Protein AF-A0ABD1SRL1-F1 (afdb_monomer_lite)

InterPro domains:
  IPR002487 Transcription factor, K-box [PF01486] (14-88)
  IPR002487 Transcription factor, K-box [PS51297] (8-94)

Secondary structure (DSSP, 8-state):
--------PPPHHHHHHHHHHHHHHHHHHHHHTT-SGGGS-HHHHHHHHHHHHHHHHHHHHHHHHHHHHHHHHHHHHHHHHHHHHHHHHHHHHS---TTSSSSS------

Sequence (110 aa):
MGFLGKKRLPNMPEINIIKKENDRMQTELRHLSGEDITTLNYKELMILEEALENGISSLKAKQMEFVPMMREHNEMLEDENRGLQFKLRQMHLDPMDDHNMLENGDVYDQ

Radius of gyration: 35.94 Å; chains: 1; bounding box: 86×37×97 Å

pLDDT: mean 84.61, std 19.52, range [38.97, 98.38]

Foldseek 3Di:
DDDDPDPPDDDPVSVVVVVVVVVVVVVVVCVLVVHPVVVDDPVRVVVSVVVNVVVVVVVVVVVVVVVVVVVVVVVVVVVVVVVVVVVVVVVVVPPPPPPPPPPDDDDDDD

Structure (mmCIF, N/CA/C/O backbone):
data_AF-A0ABD1SRL1-F1
#
_entry.id   AF-A0ABD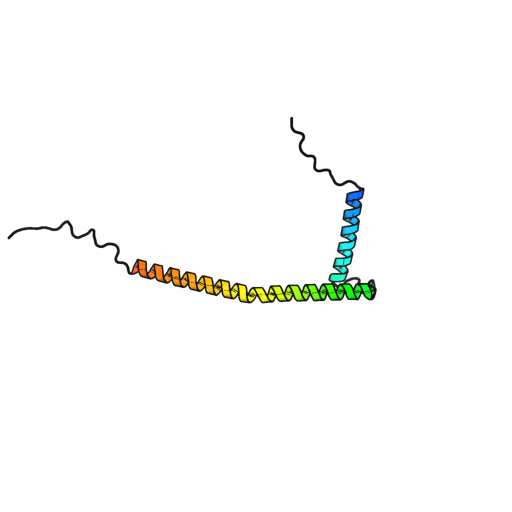1SRL1-F1
#
loop_
_atom_site.group_PDB
_atom_site.id
_atom_site.type_symbol
_atom_site.label_atom_id
_atom_site.label_alt_id
_atom_site.label_comp_id
_atom_site.label_asym_id
_atom_site.label_entity_id
_atom_site.label_seq_id
_atom_site.pdbx_PDB_ins_code
_atom_site.Cartn_x
_atom_site.Cartn_y
_atom_site.Cartn_z
_atom_site.occupancy
_atom_site.B_iso_or_equiv
_atom_site.auth_seq_id
_atom_site.auth_comp_id
_atom_site.auth_asym_id
_atom_site.auth_atom_id
_atom_site.pdbx_PDB_model_num
ATOM 1 N N . MET A 1 1 ? 34.310 30.738 24.847 1.00 42.28 1 MET A N 1
ATOM 2 C CA . MET A 1 1 ? 34.138 29.291 25.111 1.00 42.28 1 MET A CA 1
ATOM 3 C C . MET A 1 1 ? 32.695 28.929 24.808 1.00 42.28 1 MET A C 1
ATOM 5 O O . MET A 1 1 ? 31.802 29.494 25.423 1.00 42.28 1 MET A O 1
ATOM 9 N N . GLY A 1 2 ? 32.479 28.120 23.770 1.00 47.97 2 GLY A N 1
ATOM 10 C CA . GLY A 1 2 ? 31.158 27.852 23.204 1.00 47.97 2 GLY A CA 1
ATOM 11 C C . GLY A 1 2 ? 30.288 26.995 24.118 1.0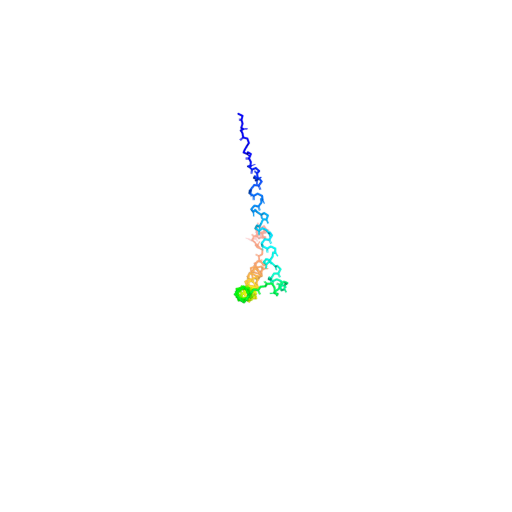0 47.97 2 GLY A C 1
ATOM 12 O O . GLY A 1 2 ? 30.719 25.944 24.588 1.00 47.97 2 GLY A O 1
ATOM 13 N N . PHE A 1 3 ? 29.049 27.426 24.339 1.00 50.00 3 PHE A N 1
ATOM 14 C CA . PHE A 1 3 ? 28.022 26.550 24.883 1.00 50.00 3 PHE A CA 1
ATOM 15 C C . PHE A 1 3 ? 27.499 25.679 23.743 1.00 50.00 3 PHE A C 1
ATOM 17 O O . PHE A 1 3 ? 26.752 26.140 22.883 1.00 50.00 3 PHE A O 1
ATOM 24 N N . LEU A 1 4 ? 27.938 24.418 23.731 1.00 54.06 4 LEU A N 1
ATOM 25 C CA . LEU A 1 4 ? 27.333 23.364 22.927 1.00 54.06 4 LEU A CA 1
ATOM 26 C C . LEU A 1 4 ? 25.819 23.372 23.165 1.00 54.06 4 LEU A C 1
ATOM 28 O O . LEU A 1 4 ? 25.365 23.288 24.310 1.00 54.06 4 LEU A O 1
ATOM 32 N N . GLY A 1 5 ? 25.056 23.454 22.074 1.00 57.22 5 GLY A N 1
ATOM 33 C CA . GLY A 1 5 ? 23.607 23.327 22.076 1.00 57.22 5 GLY A CA 1
ATOM 34 C C . GLY A 1 5 ? 23.195 21.996 22.696 1.00 57.22 5 GLY A C 1
ATOM 35 O O . GLY A 1 5 ? 23.227 20.951 22.048 1.00 57.22 5 GLY A O 1
ATOM 36 N N . LYS A 1 6 ? 22.806 22.031 23.971 1.00 58.03 6 LYS A N 1
ATOM 37 C CA . LYS A 1 6 ? 22.152 20.907 24.633 1.00 58.03 6 LYS A CA 1
ATOM 38 C C . LYS A 1 6 ? 20.781 20.755 23.978 1.00 58.03 6 LYS A C 1
ATOM 40 O O . LYS A 1 6 ? 19.883 21.545 24.261 1.00 58.03 6 LYS A O 1
ATOM 45 N N . LYS A 1 7 ? 20.615 19.762 23.095 1.00 64.75 7 LYS A N 1
ATOM 46 C CA . LYS A 1 7 ? 19.279 19.287 22.707 1.00 64.75 7 LYS A CA 1
ATOM 47 C C . LYS A 1 7 ? 18.534 19.000 24.009 1.00 64.75 7 LYS A C 1
ATOM 49 O O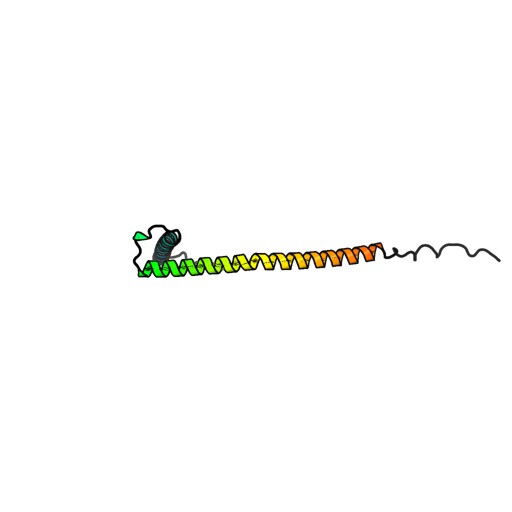 . LYS A 1 7 ? 18.995 18.186 24.809 1.00 64.75 7 LYS A O 1
ATOM 54 N N . ARG A 1 8 ? 17.453 19.740 24.262 1.00 70.69 8 ARG A N 1
ATOM 55 C CA . ARG A 1 8 ? 16.611 19.540 25.442 1.00 70.69 8 ARG A CA 1
ATOM 56 C C . ARG A 1 8 ? 16.126 18.093 25.384 1.00 70.69 8 ARG A C 1
ATOM 58 O O . ARG A 1 8 ? 15.464 17.716 24.422 1.00 70.69 8 ARG A O 1
ATOM 65 N N . LEU A 1 9 ? 16.528 17.275 26.356 1.00 69.31 9 LEU A N 1
ATOM 66 C CA . LEU A 1 9 ? 15.983 15.929 26.491 1.00 69.31 9 LEU A CA 1
ATOM 67 C C . LEU A 1 9 ? 14.479 16.068 26.763 1.00 69.31 9 LEU A C 1
ATOM 69 O O . LEU A 1 9 ? 14.108 16.950 27.549 1.00 69.31 9 LEU A O 1
ATOM 73 N N . PRO A 1 10 ? 13.629 15.260 26.107 1.00 69.38 10 PRO A N 1
ATOM 74 C CA . PRO A 1 10 ? 12.189 15.362 26.274 1.00 69.38 10 PRO A CA 1
ATOM 75 C C . PRO A 1 10 ? 11.838 15.182 27.750 1.00 69.38 10 PRO A C 1
ATOM 77 O O . PRO A 1 10 ? 12.381 14.312 28.438 1.00 69.38 10 PRO A O 1
ATOM 80 N N . ASN A 1 11 ? 10.981 16.061 28.261 1.00 78.25 11 ASN A N 1
ATOM 81 C CA . ASN A 1 11 ? 10.553 15.998 29.656 1.00 78.25 11 ASN A CA 1
ATOM 82 C C . ASN A 1 11 ? 9.529 14.864 29.853 1.00 78.25 11 ASN A C 1
ATOM 84 O O . ASN A 1 11 ? 8.934 14.366 28.901 1.00 78.25 11 ASN A O 1
ATOM 88 N N . MET A 1 12 ? 9.323 14.430 31.100 1.00 86.19 12 MET A N 1
ATOM 89 C CA . MET A 1 12 ? 8.401 13.327 31.410 1.00 86.19 12 MET A CA 1
ATOM 90 C C . MET A 1 12 ? 6.989 13.519 30.805 1.00 86.19 12 MET A C 1
ATOM 92 O O . MET A 1 12 ? 6.452 12.552 30.265 1.00 86.19 12 MET A O 1
ATOM 96 N N . PRO A 1 13 ? 6.389 14.731 30.817 1.00 90.19 13 PRO A N 1
ATOM 97 C CA . PRO A 1 13 ? 5.126 14.985 30.120 1.00 90.19 13 PRO A CA 1
ATOM 98 C C . PRO A 1 13 ? 5.181 14.742 28.605 1.00 90.19 13 PRO A C 1
ATOM 100 O O . PRO A 1 13 ? 4.314 14.049 28.081 1.00 90.19 13 PRO A O 1
ATOM 103 N N . GLU A 1 14 ? 6.198 15.256 27.909 1.00 90.44 14 GLU A N 1
ATOM 104 C CA . GLU A 1 14 ? 6.396 15.039 26.467 1.00 90.44 14 GLU A CA 1
ATOM 105 C C . GLU A 1 14 ? 6.565 13.545 26.151 1.00 90.44 14 GLU A C 1
ATOM 107 O O . GLU A 1 14 ? 5.936 13.032 25.227 1.00 90.44 14 GLU A O 1
ATOM 112 N N . ILE A 1 15 ? 7.331 12.816 26.971 1.00 93.00 15 ILE A N 1
ATOM 113 C CA . ILE A 1 15 ? 7.496 11.360 26.842 1.00 93.00 15 ILE A CA 1
ATOM 114 C C . ILE A 1 15 ? 6.149 10.638 26.992 1.00 93.00 15 ILE A C 1
ATOM 116 O O . ILE A 1 15 ? 5.865 9.708 26.240 1.00 93.00 15 ILE A O 1
ATOM 120 N N . ASN A 1 16 ? 5.309 11.051 27.943 1.00 95.06 16 ASN A N 1
ATOM 121 C CA . ASN A 1 16 ? 4.003 10.428 28.168 1.00 95.06 16 ASN A CA 1
ATOM 122 C C . ASN A 1 16 ? 3.022 10.691 27.019 1.00 95.06 16 ASN A C 1
ATOM 124 O O . ASN A 1 16 ? 2.247 9.801 26.674 1.00 95.06 16 ASN A O 1
ATOM 128 N N . ILE A 1 17 ? 3.068 11.880 26.411 1.00 95.44 17 ILE A N 1
ATOM 129 C CA . ILE A 1 17 ? 2.261 12.200 25.226 1.00 95.44 17 ILE A CA 1
ATOM 130 C C . ILE A 1 17 ? 2.675 11.300 24.063 1.00 95.44 17 ILE A C 1
ATOM 132 O O . ILE A 1 17 ? 1.820 10.629 23.493 1.00 95.44 17 ILE A O 1
ATOM 136 N N . ILE A 1 18 ? 3.980 11.216 23.781 1.00 95.25 18 ILE A N 1
ATOM 137 C CA . ILE A 1 18 ? 4.514 10.375 22.700 1.00 95.25 18 ILE A CA 1
ATOM 138 C C . ILE A 1 18 ? 4.145 8.905 22.921 1.00 95.25 18 ILE A C 1
ATOM 140 O O . ILE A 1 18 ? 3.742 8.227 21.981 1.00 95.25 18 ILE A O 1
ATOM 144 N N . LYS A 1 19 ? 4.246 8.402 24.157 1.00 96.31 19 LYS A N 1
ATOM 145 C CA . LYS A 1 19 ? 3.835 7.027 24.483 1.00 96.31 19 LYS A CA 1
ATOM 146 C C . LYS A 1 19 ? 2.356 6.798 24.209 1.00 96.31 19 LYS A C 1
ATOM 148 O O . LYS A 1 19 ? 2.019 5.856 23.510 1.00 96.31 19 LYS A O 1
ATOM 153 N N . LYS A 1 20 ? 1.491 7.692 24.690 1.00 97.25 20 LYS A N 1
ATOM 154 C CA . LYS A 1 20 ? 0.045 7.583 24.475 1.00 97.25 20 LYS A CA 1
ATOM 155 C C . LYS A 1 20 ? -0.316 7.620 22.989 1.00 97.25 20 LYS A C 1
ATOM 157 O O . LYS A 1 20 ? -1.220 6.911 22.557 1.00 97.25 20 LYS A O 1
ATOM 162 N N . GLU A 1 21 ? 0.367 8.459 22.218 1.00 97.50 21 GLU A N 1
ATOM 163 C CA . GLU A 1 21 ? 0.180 8.530 20.772 1.00 97.50 21 GLU A CA 1
ATOM 164 C C . GLU A 1 21 ? 0.641 7.237 20.088 1.00 97.50 21 GLU A C 1
ATOM 166 O O . GLU A 1 21 ? -0.082 6.696 19.259 1.00 97.50 21 GLU A O 1
ATOM 171 N N . ASN A 1 22 ? 1.782 6.682 20.499 1.00 97.69 22 ASN A N 1
ATOM 172 C CA . ASN A 1 22 ? 2.286 5.406 19.995 1.00 97.69 22 ASN A CA 1
ATOM 173 C C . ASN A 1 22 ? 1.331 4.244 20.321 1.00 97.69 22 ASN A C 1
ATOM 175 O O . ASN A 1 22 ? 0.981 3.477 19.430 1.00 97.69 22 ASN A O 1
ATOM 179 N N . ASP A 1 23 ? 0.828 4.161 21.554 1.00 97.94 23 ASP A N 1
ATOM 180 C CA . ASP A 1 23 ? -0.144 3.138 21.965 1.00 97.94 23 ASP A CA 1
ATOM 181 C C . ASP A 1 23 ? -1.435 3.223 21.131 1.00 97.94 23 ASP A C 1
ATOM 183 O O . ASP A 1 23 ? -2.019 2.209 20.728 1.00 97.94 23 ASP A O 1
ATOM 187 N N . ARG A 1 24 ? -1.865 4.453 20.819 1.00 97.00 24 ARG A N 1
ATOM 188 C CA . ARG A 1 24 ? -2.995 4.698 19.921 1.00 97.00 24 ARG A CA 1
ATOM 189 C C . ARG A 1 24 ? -2.688 4.216 18.501 1.00 97.00 24 ARG A C 1
ATOM 191 O O . ARG A 1 24 ? -3.488 3.463 17.953 1.00 97.00 24 ARG A O 1
ATOM 198 N N . MET A 1 25 ? -1.541 4.590 17.934 1.00 97.06 25 MET A N 1
ATOM 199 C CA . MET A 1 25 ? -1.134 4.151 16.592 1.00 97.06 25 MET A CA 1
ATOM 200 C C . MET A 1 25 ? -1.026 2.625 16.499 1.00 97.06 25 MET A C 1
ATOM 202 O O . MET A 1 25 ? -1.463 2.039 15.517 1.00 97.06 25 MET A O 1
ATOM 206 N N . GLN A 1 26 ? -0.489 1.957 17.523 1.00 97.75 26 GLN A N 1
ATOM 207 C CA . GLN A 1 26 ? -0.410 0.493 17.560 1.00 97.75 26 GLN A CA 1
ATOM 208 C C . GLN A 1 26 ? -1.790 -0.163 17.571 1.00 97.75 26 GLN A C 1
ATOM 210 O O . GLN A 1 26 ? -1.992 -1.205 16.951 1.00 97.75 26 GLN A O 1
ATOM 215 N N . THR A 1 27 ? -2.751 0.447 18.260 1.00 97.31 27 THR A N 1
ATOM 216 C CA . THR A 1 27 ? -4.140 -0.019 18.239 1.00 97.31 27 THR A CA 1
ATOM 217 C C . THR A 1 27 ? -4.755 0.164 16.852 1.00 97.31 27 THR A C 1
ATOM 219 O O . THR A 1 27 ? -5.331 -0.775 16.314 1.00 97.31 27 THR A O 1
ATOM 222 N N . GLU A 1 28 ? -4.553 1.324 16.226 1.00 96.06 28 GLU A N 1
ATOM 223 C CA . GLU A 1 28 ? -5.014 1.586 14.857 1.00 96.06 28 GLU A CA 1
ATOM 224 C C . GLU A 1 28 ? -4.377 0.621 13.833 1.00 96.06 28 GLU A C 1
ATOM 226 O O . GLU A 1 28 ? -5.073 0.119 12.951 1.00 96.06 28 GLU A O 1
ATOM 231 N N . LEU A 1 29 ? -3.090 0.281 13.978 1.00 97.38 29 LEU A N 1
ATOM 232 C CA . LEU A 1 29 ? -2.405 -0.695 13.119 1.00 97.38 29 LEU A CA 1
ATOM 233 C C . LEU A 1 29 ? -2.997 -2.103 13.220 1.00 97.38 29 LEU A C 1
ATOM 235 O O . LEU A 1 29 ? -3.116 -2.770 12.195 1.00 97.38 29 LEU A O 1
ATOM 239 N N . ARG A 1 30 ? -3.391 -2.540 14.421 1.00 97.56 30 ARG A N 1
ATOM 240 C CA . ARG A 1 30 ? -4.078 -3.828 14.611 1.00 97.56 30 ARG A CA 1
ATOM 241 C C . ARG A 1 30 ? -5.428 -3.851 13.898 1.00 97.56 30 ARG A C 1
ATOM 243 O O . ARG A 1 30 ? -5.753 -4.809 13.210 1.00 97.56 30 ARG A O 1
ATOM 250 N N . HIS A 1 31 ? -6.186 -2.761 13.966 1.00 98.19 31 HIS A N 1
ATOM 251 C CA . HIS A 1 31 ? -7.442 -2.674 13.218 1.00 98.19 31 HIS A CA 1
ATOM 252 C C . HIS A 1 31 ? -7.205 -2.734 11.702 1.00 98.19 31 HIS A C 1
ATOM 254 O O . HIS A 1 31 ? -7.903 -3.455 10.993 1.00 98.19 31 HIS A O 1
ATOM 260 N N . LEU A 1 32 ? -6.181 -2.039 11.199 1.00 96.69 32 LEU A N 1
ATOM 261 C CA . LEU A 1 32 ? -5.794 -2.100 9.785 1.00 96.69 32 LEU A CA 1
ATOM 262 C C . LEU A 1 32 ? -5.321 -3.496 9.349 1.00 96.69 32 LEU A C 1
ATOM 264 O O . LEU A 1 32 ? -5.521 -3.855 8.189 1.00 96.69 32 LEU A O 1
ATOM 268 N N . SER A 1 33 ? -4.728 -4.294 10.246 1.00 96.38 33 SER A N 1
ATOM 269 C CA . SER A 1 33 ? -4.348 -5.688 9.969 1.00 96.38 33 SER A CA 1
ATOM 270 C C . SER A 1 33 ? -5.513 -6.681 10.061 1.00 96.38 33 SER A C 1
ATOM 272 O O . SER A 1 33 ? -5.325 -7.861 9.762 1.00 96.38 33 SER A O 1
ATOM 274 N N . GLY A 1 34 ? -6.719 -6.230 10.418 1.00 96.44 34 GLY A N 1
ATOM 275 C CA . GLY A 1 34 ? -7.885 -7.100 10.586 1.00 96.44 34 GLY A CA 1
ATOM 276 C C . GLY A 1 34 ? -8.022 -7.699 11.989 1.00 96.44 34 GLY A C 1
ATOM 277 O O . GLY A 1 34 ? -8.846 -8.590 12.193 1.00 96.44 34 GLY A O 1
ATOM 278 N N . GLU A 1 35 ? -7.236 -7.235 12.959 1.00 97.88 35 GLU A N 1
ATOM 279 C CA . GLU A 1 35 ? -7.316 -7.639 14.365 1.00 97.88 35 GLU A CA 1
ATOM 280 C C . GLU A 1 35 ? -8.284 -6.740 15.154 1.00 97.88 35 GLU A C 1
ATOM 282 O O . GLU A 1 35 ? -8.556 -5.604 14.774 1.00 97.88 35 GLU A O 1
ATOM 287 N N . ASP A 1 36 ? -8.822 -7.253 16.268 1.00 96.69 36 ASP A N 1
ATOM 288 C CA . ASP A 1 36 ? -9.707 -6.529 17.200 1.00 96.69 36 ASP A CA 1
ATOM 289 C C . ASP A 1 36 ? -10.928 -5.831 16.557 1.00 96.69 36 ASP A C 1
ATOM 291 O O . ASP A 1 36 ? -11.545 -4.951 17.153 1.00 96.69 36 ASP A O 1
ATOM 295 N N . ILE A 1 37 ? -11.354 -6.262 15.369 1.00 97.44 37 ILE A N 1
ATOM 296 C CA . ILE A 1 37 ? -12.434 -5.624 14.594 1.00 97.44 37 ILE A CA 1
ATOM 297 C C . ILE A 1 37 ? -13.759 -5.584 15.357 1.00 97.44 37 ILE A C 1
ATOM 299 O O . ILE A 1 37 ? -14.511 -4.620 15.257 1.00 97.44 37 ILE A O 1
ATOM 303 N N . THR A 1 38 ? -14.035 -6.595 16.183 1.00 97.19 38 THR A N 1
ATOM 304 C CA . THR A 1 38 ? -15.251 -6.649 17.010 1.00 97.19 38 THR A CA 1
ATOM 305 C C . THR A 1 38 ? -15.296 -5.575 18.099 1.00 97.19 38 THR A C 1
ATOM 307 O O . THR A 1 38 ? -16.338 -5.397 18.723 1.00 97.19 38 THR A O 1
ATOM 310 N N . THR A 1 39 ? -14.179 -4.893 18.369 1.00 96.75 39 THR A N 1
ATOM 311 C CA . THR A 1 39 ? -14.114 -3.780 19.328 1.00 96.75 39 THR A CA 1
ATOM 312 C C . THR A 1 39 ? -14.575 -2.453 18.722 1.00 96.75 39 THR A C 1
ATOM 314 O O . THR A 1 39 ? -14.883 -1.524 19.468 1.00 96.75 39 THR A O 1
ATOM 317 N N . LEU A 1 40 ? -14.668 -2.375 17.390 1.00 97.69 40 LEU A N 1
ATOM 318 C CA . LEU A 1 40 ? -15.056 -1.177 16.659 1.00 97.69 40 LEU A CA 1
ATOM 319 C C . LEU A 1 40 ? -16.573 -1.068 16.515 1.00 97.69 40 LEU A C 1
ATOM 321 O O . LEU A 1 40 ? -17.277 -2.041 16.238 1.00 97.69 40 LEU A O 1
ATOM 325 N N . ASN A 1 41 ? -17.085 0.152 16.645 1.00 98.19 41 ASN A N 1
ATOM 326 C CA . ASN A 1 41 ? -18.473 0.449 16.322 1.00 98.19 41 ASN A CA 1
ATOM 327 C C . ASN A 1 41 ? -18.666 0.692 14.814 1.00 98.19 41 ASN A C 1
ATOM 329 O O . ASN A 1 41 ? -17.716 0.887 14.060 1.00 98.19 41 ASN A O 1
ATOM 333 N N . TYR A 1 42 ? -19.925 0.750 14.374 1.00 97.94 42 TYR A N 1
ATOM 334 C CA . TYR A 1 42 ? -20.273 0.929 12.960 1.00 97.94 42 TYR A CA 1
ATOM 335 C C . TYR A 1 42 ? -19.593 2.136 12.285 1.00 97.94 42 TYR A C 1
ATOM 337 O O . TYR A 1 42 ? -19.145 2.032 11.147 1.00 97.94 42 TYR A O 1
ATOM 345 N N . LYS A 1 43 ? -19.486 3.283 12.970 1.00 98.31 43 LYS A N 1
ATOM 346 C CA . LYS A 1 43 ? -18.846 4.477 12.392 1.00 98.31 43 LYS A CA 1
ATOM 347 C C . LYS A 1 43 ? -17.341 4.288 12.236 1.00 98.31 43 LYS A C 1
ATOM 349 O O . LYS A 1 43 ? -16.774 4.752 11.257 1.00 98.31 43 LYS A O 1
ATOM 354 N N . GLU A 1 44 ? -16.709 3.626 13.197 1.00 97.56 44 GLU A N 1
ATOM 355 C CA . GLU A 1 44 ? -15.274 3.336 13.150 1.00 97.56 44 GLU A CA 1
ATOM 356 C C . GLU A 1 44 ? -14.951 2.319 12.053 1.00 97.56 44 GLU A C 1
ATOM 358 O O . GLU A 1 44 ? -13.976 2.502 11.330 1.00 97.56 44 GLU A O 1
ATOM 363 N N . LEU A 1 45 ? -15.805 1.309 11.868 1.00 98.38 45 LEU A N 1
ATOM 364 C CA . LEU A 1 45 ? -15.692 0.348 10.769 1.00 98.38 45 LEU A CA 1
ATOM 365 C C . LEU A 1 45 ? -15.805 1.025 9.400 1.00 98.38 45 LEU A C 1
ATOM 367 O O . LEU A 1 45 ? -15.010 0.731 8.517 1.00 98.38 45 LEU A O 1
ATOM 371 N N . MET A 1 46 ? -16.737 1.967 9.241 1.00 98.19 46 MET A N 1
ATOM 372 C CA . MET A 1 46 ? -16.898 2.723 7.995 1.00 98.19 46 MET A CA 1
ATOM 373 C C . MET A 1 46 ? -15.649 3.557 7.663 1.00 98.19 46 MET A C 1
ATOM 375 O O . MET A 1 46 ? -15.198 3.570 6.523 1.00 98.19 46 MET A O 1
ATOM 379 N N . ILE A 1 47 ? -15.053 4.210 8.667 1.00 97.69 47 ILE A N 1
ATOM 380 C CA . ILE A 1 47 ? -13.801 4.965 8.494 1.00 97.69 47 ILE A CA 1
ATOM 381 C C . ILE A 1 47 ? -12.642 4.023 8.134 1.00 97.69 47 ILE A C 1
ATOM 383 O O . ILE A 1 47 ? -11.817 4.354 7.283 1.00 97.69 47 ILE A O 1
ATOM 387 N N . LEU A 1 48 ? -12.570 2.853 8.776 1.00 97.94 48 LEU A N 1
ATOM 388 C CA . LEU A 1 48 ? -11.548 1.847 8.494 1.00 97.94 48 LEU A CA 1
ATOM 389 C C . LEU A 1 48 ? -11.661 1.318 7.057 1.00 97.94 48 LEU A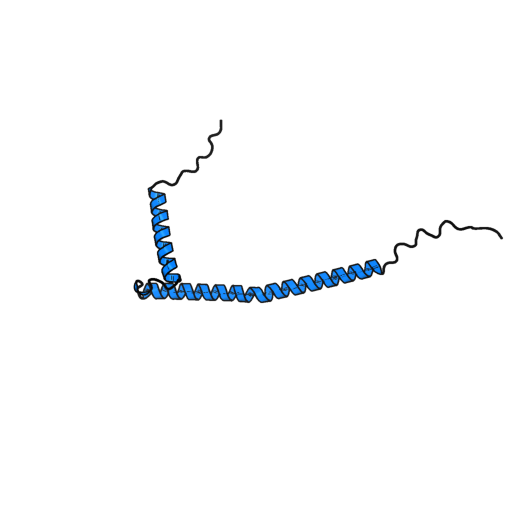 C 1
ATOM 391 O O . 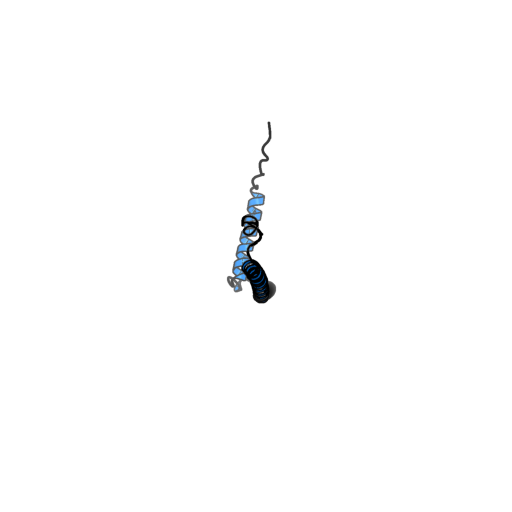LEU A 1 48 ? -10.651 1.219 6.363 1.00 97.94 48 LEU A O 1
ATOM 395 N N . GLU A 1 49 ? -12.877 1.008 6.608 1.00 98.12 49 GLU A N 1
ATOM 396 C CA . GLU A 1 49 ? -13.157 0.543 5.248 1.00 98.12 49 GLU A CA 1
ATOM 397 C C . GLU A 1 49 ? -12.745 1.586 4.203 1.00 98.12 49 GLU A C 1
ATOM 399 O O . GLU A 1 49 ? -11.982 1.263 3.294 1.00 98.12 49 GLU A O 1
ATOM 404 N N . GLU A 1 50 ? -13.149 2.847 4.381 1.00 98.12 50 GLU A N 1
ATOM 405 C CA . GLU A 1 50 ? -12.764 3.949 3.490 1.00 98.12 50 GLU A CA 1
ATOM 406 C C . GLU A 1 50 ? -11.235 4.125 3.433 1.00 98.12 50 GLU A C 1
ATOM 408 O O . GLU A 1 50 ? -10.651 4.297 2.358 1.00 98.12 50 GLU A O 1
ATOM 413 N N . ALA A 1 51 ? -10.549 4.047 4.578 1.00 97.19 51 ALA A N 1
ATOM 414 C CA . ALA A 1 51 ? -9.092 4.143 4.631 1.00 97.19 51 ALA A CA 1
ATOM 415 C C . ALA A 1 51 ? -8.406 2.985 3.882 1.00 97.19 51 ALA A C 1
ATOM 417 O O . ALA A 1 51 ? -7.444 3.213 3.138 1.00 97.19 51 ALA A O 1
ATOM 418 N N . LEU A 1 52 ? -8.903 1.755 4.046 1.00 98.00 52 LEU A N 1
ATOM 419 C CA . LEU A 1 52 ? -8.384 0.571 3.358 1.00 98.00 52 LEU A CA 1
ATOM 420 C C . LEU A 1 52 ? -8.636 0.639 1.848 1.00 98.00 52 LEU A C 1
ATOM 422 O O . LEU A 1 52 ? -7.718 0.382 1.065 1.00 98.00 52 LEU A O 1
ATOM 426 N N . GLU A 1 53 ? -9.837 1.031 1.425 1.00 98.31 53 GLU A N 1
ATOM 427 C CA . GLU A 1 53 ? -10.189 1.183 0.012 1.00 98.31 53 GLU A CA 1
ATOM 428 C C . GLU A 1 53 ? -9.307 2.235 -0.674 1.00 98.31 53 GLU A C 1
ATOM 430 O O . GLU A 1 53 ? -8.729 1.973 -1.739 1.00 98.31 53 GLU A O 1
ATOM 435 N N . ASN A 1 54 ? -9.118 3.390 -0.032 1.00 97.88 54 ASN A N 1
ATOM 436 C CA . ASN A 1 54 ? -8.236 4.448 -0.522 1.00 97.88 54 ASN A CA 1
ATOM 437 C C . ASN A 1 54 ? -6.774 3.986 -0.605 1.00 97.88 54 ASN A C 1
ATOM 439 O O . ASN A 1 54 ? -6.090 4.240 -1.606 1.00 97.88 54 ASN A O 1
ATOM 443 N N . GLY A 1 55 ? -6.290 3.277 0.420 1.00 97.00 55 GLY A N 1
ATOM 444 C CA . GLY A 1 55 ? -4.935 2.729 0.460 1.00 97.00 55 GLY A CA 1
ATOM 445 C C . GLY A 1 55 ? -4.678 1.721 -0.663 1.00 97.00 55 GLY A C 1
ATOM 446 O O . GLY A 1 55 ? -3.686 1.834 -1.388 1.00 97.00 55 GLY A O 1
ATOM 447 N N . ILE A 1 56 ? -5.602 0.777 -0.862 1.00 97.31 56 ILE A N 1
ATOM 448 C CA . ILE A 1 56 ? -5.523 -0.238 -1.922 1.00 97.31 56 ILE A CA 1
ATOM 449 C C . ILE A 1 56 ? -5.588 0.414 -3.303 1.00 97.31 56 ILE A C 1
ATOM 451 O O . ILE A 1 56 ? -4.791 0.073 -4.181 1.00 97.31 56 ILE A O 1
ATOM 455 N N . SER A 1 57 ? -6.509 1.355 -3.505 1.00 97.94 57 SER A N 1
ATOM 456 C CA . SER A 1 57 ? -6.668 2.060 -4.780 1.00 97.94 57 SER A CA 1
ATOM 457 C C . SER A 1 57 ? -5.402 2.834 -5.150 1.00 97.94 57 SER A C 1
ATOM 459 O O . SER A 1 57 ? -4.901 2.711 -6.269 1.00 97.94 57 SER A O 1
ATOM 461 N N . SER A 1 58 ? -4.815 3.543 -4.182 1.00 96.81 58 SER A N 1
ATOM 462 C CA . SER A 1 58 ? -3.558 4.279 -4.365 1.00 96.81 58 SER A CA 1
ATOM 463 C C . SER A 1 58 ? -2.376 3.351 -4.666 1.00 96.81 58 SER A C 1
ATOM 465 O O . SER A 1 58 ? -1.544 3.659 -5.521 1.00 96.81 58 SER A O 1
ATOM 467 N N . LEU A 1 59 ? -2.295 2.199 -3.991 1.00 96.38 59 LEU A N 1
ATOM 468 C CA . LEU A 1 59 ? -1.250 1.205 -4.244 1.00 96.38 59 LEU A CA 1
ATOM 469 C C . LEU A 1 59 ? -1.361 0.625 -5.657 1.00 96.38 59 LEU A C 1
ATOM 471 O O . LEU A 1 59 ? -0.359 0.554 -6.368 1.00 96.38 59 LEU A O 1
ATOM 475 N N . LYS A 1 60 ? -2.573 0.249 -6.078 1.00 96.56 60 LYS A N 1
ATOM 476 C CA . LYS A 1 60 ? -2.828 -0.271 -7.427 1.00 96.56 60 LYS A CA 1
ATOM 477 C C . LYS A 1 60 ? -2.469 0.750 -8.502 1.00 96.56 60 LYS A C 1
ATOM 479 O O . LYS A 1 60 ? -1.851 0.369 -9.490 1.00 96.56 60 LYS A O 1
ATOM 484 N N . ALA A 1 61 ? -2.804 2.025 -8.302 1.00 95.12 61 ALA A N 1
ATOM 485 C CA . ALA A 1 61 ? -2.426 3.093 -9.226 1.00 95.12 61 ALA A CA 1
ATOM 486 C C . ALA A 1 61 ? -0.899 3.162 -9.409 1.00 95.12 61 ALA A C 1
ATOM 488 O O . ALA A 1 61 ? -0.411 3.064 -10.532 1.00 95.12 61 ALA A O 1
ATOM 489 N N . LYS A 1 62 ? -0.135 3.185 -8.308 1.00 93.44 62 LYS A N 1
ATOM 490 C CA . LYS A 1 62 ? 1.339 3.173 -8.363 1.00 93.44 62 LYS A CA 1
ATOM 491 C C . LYS A 1 62 ? 1.910 1.918 -9.024 1.00 93.44 62 LYS A C 1
ATOM 493 O O . LYS A 1 62 ? 2.886 1.994 -9.763 1.00 93.44 62 LYS A O 1
ATOM 498 N N . GLN A 1 63 ? 1.321 0.752 -8.761 1.00 92.88 63 GLN A N 1
ATOM 499 C CA . GLN A 1 63 ? 1.737 -0.496 -9.406 1.00 92.88 63 GLN A CA 1
ATOM 500 C C . GLN A 1 63 ? 1.494 -0.459 -10.920 1.00 92.88 63 GLN A C 1
ATOM 502 O O . GLN A 1 63 ? 2.336 -0.929 -11.684 1.00 92.88 63 GLN A O 1
ATOM 507 N N . MET A 1 64 ? 0.372 0.119 -11.357 1.00 93.94 64 MET A N 1
ATOM 508 C CA . MET A 1 64 ? 0.055 0.277 -12.776 1.00 93.94 64 MET A CA 1
ATOM 509 C C . MET A 1 64 ? 0.996 1.252 -13.490 1.00 93.94 64 MET A C 1
ATOM 511 O O . MET A 1 64 ? 1.289 1.029 -14.659 1.00 93.94 64 MET A O 1
ATOM 515 N N . GLU A 1 65 ? 1.513 2.276 -12.807 1.00 94.19 65 GLU A N 1
ATOM 516 C CA . GLU A 1 65 ? 2.501 3.219 -13.362 1.00 94.19 65 GLU A CA 1
ATOM 517 C C . GLU A 1 65 ? 3.892 2.596 -13.568 1.00 94.19 65 GLU A C 1
ATOM 519 O O . GLU A 1 65 ? 4.649 3.030 -14.435 1.00 94.19 65 GLU A O 1
ATOM 524 N N . PHE A 1 66 ? 4.239 1.551 -12.811 1.00 93.25 66 PHE A N 1
ATOM 525 C CA . PHE A 1 66 ? 5.575 0.954 -12.870 1.00 93.25 66 PHE A CA 1
ATOM 526 C C . PHE A 1 66 ? 5.877 0.285 -14.220 1.00 93.25 66 PHE A C 1
ATOM 528 O O . PHE A 1 66 ? 6.966 0.436 -14.769 1.00 93.25 66 PHE A O 1
ATOM 535 N N . VAL A 1 67 ? 4.912 -0.448 -14.779 1.00 89.06 67 VAL A N 1
ATOM 536 C CA . VAL A 1 67 ? 5.080 -1.168 -16.053 1.00 89.06 67 VAL A CA 1
ATOM 537 C C . VAL A 1 67 ? 5.353 -0.235 -17.246 1.00 89.06 67 VAL A C 1
ATOM 539 O O . VAL A 1 67 ? 6.320 -0.496 -17.964 1.00 89.06 67 VAL A O 1
ATOM 542 N N . PRO A 1 68 ? 4.559 0.827 -17.506 1.00 94.06 68 PRO A N 1
ATOM 543 C CA . PRO A 1 68 ? 4.845 1.756 -18.597 1.00 94.06 68 PRO A CA 1
ATOM 544 C C . PRO A 1 68 ? 6.155 2.514 -18.371 1.00 94.06 68 PRO A C 1
ATOM 546 O O . PRO A 1 68 ? 6.941 2.613 -19.305 1.00 94.06 68 PRO A O 1
ATOM 549 N N . MET A 1 69 ? 6.459 2.930 -17.137 1.00 95.06 69 MET A N 1
ATOM 550 C CA . MET A 1 69 ? 7.730 3.590 -16.813 1.00 95.06 69 MET A CA 1
ATOM 551 C C . MET A 1 69 ? 8.943 2.710 -17.156 1.00 95.06 69 MET A C 1
ATOM 553 O O . MET A 1 69 ? 9.901 3.168 -17.776 1.00 95.06 69 MET A O 1
ATOM 557 N N . MET A 1 70 ? 8.896 1.425 -16.793 1.00 93.94 70 MET A N 1
ATOM 558 C CA . MET A 1 70 ? 9.964 0.476 -17.123 1.00 93.94 70 MET A CA 1
ATOM 559 C C . MET A 1 70 ? 10.072 0.219 -18.629 1.00 93.94 70 MET A C 1
ATOM 561 O O . MET A 1 70 ? 11.179 0.039 -19.138 1.00 93.94 70 MET A O 1
ATOM 565 N N . ARG A 1 71 ? 8.941 0.205 -19.346 1.00 94.94 71 ARG A N 1
ATOM 566 C CA . ARG A 1 71 ?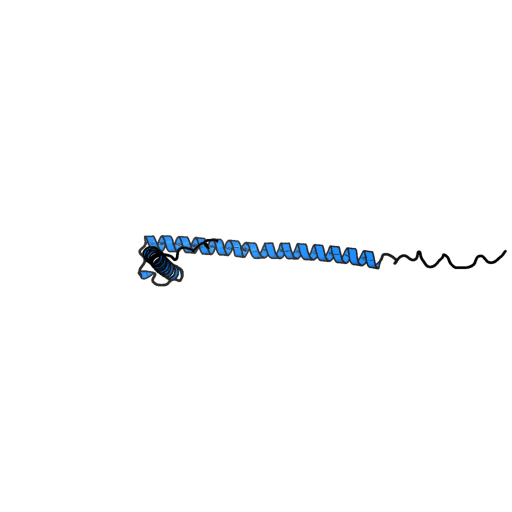 8.916 0.072 -20.808 1.00 94.94 71 ARG A CA 1
ATOM 567 C C . ARG A 1 71 ? 9.582 1.272 -21.481 1.00 94.94 71 ARG A C 1
ATOM 569 O O . ARG A 1 71 ? 10.490 1.062 -22.276 1.00 94.94 71 ARG A O 1
ATOM 576 N N . GLU A 1 72 ? 9.178 2.489 -21.126 1.00 96.56 72 GLU A N 1
ATOM 577 C CA . GLU A 1 72 ? 9.752 3.730 -21.665 1.00 96.56 72 GLU A CA 1
ATOM 578 C C . GLU A 1 72 ? 11.261 3.800 -21.406 1.00 96.56 72 GLU A C 1
ATOM 580 O O . GLU A 1 72 ? 12.045 4.076 -22.312 1.00 96.56 72 GLU A O 1
ATOM 585 N N . HIS A 1 73 ? 11.692 3.457 -20.190 1.00 96.69 73 HIS A N 1
ATOM 586 C CA . HIS A 1 73 ? 13.110 3.401 -19.849 1.00 96.69 73 HIS A CA 1
ATOM 587 C C . HIS A 1 73 ? 13.882 2.387 -20.710 1.00 96.69 73 HIS A C 1
ATOM 589 O O . HIS A 1 73 ? 14.994 2.669 -21.158 1.00 96.69 73 HIS A O 1
ATOM 595 N N . ASN A 1 74 ? 13.306 1.208 -20.965 1.00 97.06 74 ASN A N 1
ATOM 596 C CA . ASN A 1 74 ? 13.936 0.208 -21.824 1.00 97.06 74 ASN A CA 1
ATOM 597 C C . ASN A 1 74 ? 14.028 0.680 -23.283 1.00 97.06 74 ASN A C 1
ATOM 599 O O . ASN A 1 74 ? 15.075 0.521 -23.905 1.00 97.06 74 ASN A O 1
ATOM 603 N N . GLU A 1 75 ? 12.969 1.292 -23.815 1.00 97.75 75 GLU A N 1
ATOM 604 C CA . GLU A 1 75 ? 12.957 1.855 -25.171 1.00 97.75 75 GLU A CA 1
ATOM 605 C C . GLU A 1 75 ? 14.040 2.931 -25.339 1.00 97.75 75 GLU A C 1
ATOM 607 O O . GLU A 1 75 ? 14.816 2.881 -26.296 1.00 97.75 75 GLU A O 1
ATOM 612 N N . MET A 1 76 ? 14.177 3.832 -24.360 1.00 97.50 76 MET A N 1
ATOM 613 C CA . MET A 1 76 ? 15.236 4.847 -24.345 1.00 97.50 76 MET A CA 1
ATOM 614 C C . MET A 1 76 ? 16.644 4.236 -24.338 1.00 97.50 76 MET A C 1
ATOM 616 O O . MET A 1 76 ? 17.512 4.680 -25.092 1.00 97.50 76 MET A O 1
ATOM 620 N N . LEU A 1 77 ? 16.879 3.209 -23.513 1.00 97.94 77 LEU A N 1
ATOM 621 C CA . LEU A 1 77 ? 18.172 2.520 -23.459 1.00 97.94 77 LEU A CA 1
ATOM 622 C C . LEU A 1 77 ? 18.503 1.802 -24.768 1.00 97.94 77 LEU A C 1
ATOM 624 O O . LEU A 1 77 ? 19.657 1.794 -25.205 1.00 97.94 77 LEU A O 1
ATOM 628 N N . GLU A 1 78 ? 17.509 1.188 -25.403 1.00 97.94 78 GLU A N 1
ATOM 629 C CA . GLU A 1 78 ? 17.699 0.548 -26.697 1.00 97.94 78 GLU A CA 1
ATOM 630 C C . GLU A 1 78 ? 18.051 1.561 -27.791 1.00 97.94 78 GLU A C 1
ATOM 632 O O . GLU A 1 78 ? 18.945 1.291 -28.598 1.00 97.94 78 GLU A O 1
ATOM 637 N N . ASP A 1 79 ? 17.395 2.723 -27.813 1.00 98.00 79 ASP A N 1
ATOM 638 C CA . ASP A 1 79 ? 17.706 3.806 -28.750 1.00 98.00 79 ASP A CA 1
ATOM 639 C C . ASP A 1 79 ? 19.111 4.372 -28.540 1.00 98.00 79 ASP A C 1
ATOM 641 O O . ASP A 1 79 ? 19.863 4.544 -29.507 1.00 98.00 79 ASP A O 1
ATOM 645 N N . GLU A 1 80 ? 19.513 4.595 -27.289 1.00 97.81 80 GLU A N 1
ATOM 646 C CA . GLU A 1 80 ? 20.868 5.039 -26.967 1.00 97.81 80 GLU A CA 1
ATOM 647 C C . GLU A 1 80 ? 21.910 4.004 -27.414 1.00 97.81 80 GLU A C 1
ATOM 649 O O . GLU A 1 80 ? 22.883 4.349 -28.092 1.00 97.81 80 GLU A O 1
ATOM 654 N N . ASN A 1 81 ? 21.678 2.720 -27.126 1.00 97.69 81 ASN A N 1
ATOM 655 C CA . ASN A 1 81 ? 22.564 1.636 -27.544 1.00 97.69 81 ASN A CA 1
ATOM 656 C C . ASN A 1 81 ? 22.657 1.542 -29.078 1.00 97.69 81 ASN A C 1
ATOM 658 O O . ASN A 1 81 ? 23.756 1.433 -29.627 1.00 97.69 81 ASN A O 1
ATOM 662 N N . ARG A 1 82 ? 21.531 1.666 -29.797 1.00 97.94 82 ARG A N 1
ATOM 663 C CA . ARG A 1 82 ? 21.515 1.742 -31.270 1.00 97.94 82 ARG A CA 1
ATOM 664 C C . ARG A 1 82 ? 22.364 2.912 -31.776 1.00 97.94 82 ARG A C 1
ATOM 666 O O . ARG A 1 82 ? 23.171 2.726 -32.693 1.00 97.94 82 ARG A O 1
ATOM 673 N N . GLY A 1 83 ? 22.226 4.089 -31.167 1.00 97.25 83 GLY A N 1
ATOM 674 C CA . GLY A 1 83 ? 23.001 5.283 -31.508 1.00 97.25 83 GLY A CA 1
ATOM 675 C C . GLY A 1 83 ? 24.503 5.116 -31.262 1.00 97.25 83 GLY A C 1
ATOM 676 O O . GLY A 1 83 ? 25.318 5.473 -32.117 1.00 97.25 83 GLY A O 1
ATOM 677 N N . LEU A 1 84 ? 24.885 4.525 -30.129 1.00 96.69 84 LEU A N 1
ATOM 678 C CA . LEU A 1 84 ? 26.281 4.229 -29.801 1.00 96.69 84 LEU A CA 1
ATOM 679 C C . LEU A 1 84 ? 26.886 3.205 -30.764 1.00 96.69 84 LEU A C 1
ATOM 681 O O . LEU A 1 84 ? 27.978 3.431 -31.283 1.00 96.69 84 LEU A O 1
ATOM 685 N N . GLN A 1 85 ? 26.167 2.125 -31.078 1.00 95.69 85 GLN A N 1
ATOM 686 C CA . GLN A 1 85 ? 26.617 1.136 -32.060 1.00 95.69 85 GLN A CA 1
ATOM 687 C C . GLN A 1 85 ? 26.788 1.743 -33.454 1.00 95.69 85 GLN A C 1
ATOM 689 O O . GLN A 1 85 ? 27.721 1.382 -34.172 1.00 95.69 85 GLN A O 1
ATOM 694 N N . PHE A 1 86 ? 25.909 2.667 -33.852 1.00 96.25 86 PHE A N 1
ATOM 695 C CA . PHE A 1 86 ? 26.051 3.382 -35.116 1.00 96.25 86 PHE A CA 1
ATOM 696 C C . PHE A 1 86 ? 27.328 4.232 -35.142 1.00 96.25 86 PHE A C 1
ATOM 698 O O . PHE A 1 86 ? 28.119 4.105 -36.075 1.00 96.25 86 PHE A O 1
ATOM 705 N N . LYS A 1 87 ? 27.584 5.025 -34.093 1.00 95.12 87 LYS A N 1
ATOM 706 C CA . LYS A 1 87 ? 28.830 5.804 -33.959 1.00 95.12 87 LYS A CA 1
ATOM 707 C C . LYS A 1 87 ? 30.068 4.909 -33.966 1.00 95.12 87 LYS A C 1
ATOM 709 O O . LYS A 1 87 ? 31.039 5.222 -34.646 1.00 95.12 87 LYS A O 1
ATOM 714 N N . LEU A 1 88 ? 30.014 3.779 -33.259 1.00 92.44 88 LEU A N 1
ATOM 715 C CA . LEU A 1 88 ? 31.098 2.803 -33.219 1.00 92.44 88 LEU A CA 1
ATOM 716 C C . LEU A 1 88 ? 31.403 2.247 -34.613 1.00 92.44 88 LEU A C 1
ATOM 718 O O . LEU A 1 88 ? 32.569 2.172 -34.988 1.00 92.44 88 LEU A O 1
ATOM 722 N N . ARG A 1 89 ? 30.374 1.892 -35.392 1.00 92.38 89 ARG A N 1
ATOM 723 C CA . ARG A 1 89 ? 30.553 1.436 -36.778 1.00 92.38 89 ARG A CA 1
ATOM 724 C C . ARG A 1 89 ? 31.175 2.513 -37.660 1.00 92.38 89 ARG A C 1
ATOM 726 O O . ARG A 1 89 ? 32.064 2.177 -38.427 1.00 92.38 89 ARG A O 1
ATOM 733 N N . GLN A 1 90 ? 30.759 3.775 -37.532 1.00 90.50 90 GLN A N 1
ATOM 734 C CA . GLN A 1 90 ? 31.374 4.868 -38.293 1.00 90.50 90 GLN A CA 1
ATOM 735 C C . GLN A 1 90 ? 32.867 5.014 -37.971 1.00 90.50 90 GLN A C 1
ATOM 737 O O . GLN A 1 90 ? 33.665 5.047 -38.893 1.00 90.50 90 GLN A O 1
ATOM 742 N N . MET A 1 91 ? 33.261 4.973 -36.693 1.00 86.38 91 MET A N 1
ATOM 743 C CA . MET A 1 91 ? 34.681 5.056 -36.306 1.00 86.38 91 MET A CA 1
ATOM 744 C C . MET A 1 91 ? 35.535 3.878 -36.801 1.00 86.38 91 MET A C 1
ATOM 746 O O . MET A 1 91 ? 36.720 4.053 -37.042 1.00 86.38 91 MET A O 1
ATOM 750 N N . HIS A 1 92 ? 34.963 2.675 -36.933 1.00 75.19 92 HIS A N 1
ATOM 751 C CA . HIS A 1 92 ? 35.678 1.516 -37.493 1.00 75.19 92 HIS A CA 1
ATOM 752 C C . HIS A 1 92 ? 35.709 1.506 -39.029 1.00 75.19 92 HIS A C 1
ATOM 754 O O . HIS A 1 92 ? 36.477 0.744 -39.612 1.00 75.19 92 HIS A O 1
ATOM 760 N N . LEU A 1 93 ? 34.837 2.285 -39.674 1.00 65.50 93 LEU A N 1
ATOM 761 C CA . LEU A 1 93 ? 34.781 2.450 -41.127 1.00 65.50 93 LEU A CA 1
ATOM 762 C C . LEU A 1 93 ? 35.541 3.695 -41.603 1.00 65.50 93 LEU A C 1
ATOM 764 O O . LEU A 1 93 ? 35.855 3.766 -42.788 1.00 65.50 93 LEU A O 1
ATOM 768 N N . ASP A 1 94 ? 35.855 4.637 -40.709 1.00 54.78 94 ASP A N 1
ATOM 769 C CA . ASP A 1 94 ? 36.826 5.695 -40.976 1.00 54.78 94 ASP A CA 1
ATOM 770 C C . ASP A 1 94 ? 38.206 5.046 -41.160 1.00 54.78 94 ASP A C 1
ATOM 772 O O . ASP A 1 94 ? 38.701 4.379 -40.242 1.00 54.78 94 ASP A O 1
ATOM 776 N N . PRO A 1 95 ? 38.849 5.201 -42.332 1.00 54.69 95 PRO A N 1
ATOM 777 C CA . PRO A 1 95 ? 40.243 4.833 -42.480 1.00 54.69 95 PRO A CA 1
ATOM 778 C C . PRO A 1 95 ? 41.020 5.625 -41.432 1.00 54.69 95 PRO A C 1
ATOM 780 O O . PRO A 1 95 ? 40.963 6.853 -41.413 1.00 54.69 95 PRO A O 1
ATOM 783 N N . MET A 1 96 ? 41.719 4.922 -40.542 1.00 53.72 96 MET A N 1
ATOM 784 C CA . MET A 1 96 ? 42.761 5.524 -39.718 1.00 53.72 96 MET A CA 1
ATOM 785 C C . MET A 1 96 ? 43.732 6.227 -40.663 1.00 53.72 96 MET A C 1
ATOM 787 O O . MET A 1 96 ? 44.491 5.551 -41.346 1.00 53.72 96 MET A O 1
ATOM 791 N N . ASP A 1 97 ? 43.607 7.550 -40.738 1.00 53.00 97 ASP A N 1
ATOM 792 C CA . ASP A 1 97 ? 44.544 8.546 -41.252 1.00 53.00 97 ASP A CA 1
ATOM 793 C C . ASP A 1 97 ? 45.796 7.949 -41.931 1.00 53.00 97 ASP A C 1
ATOM 795 O O . ASP A 1 97 ? 46.882 7.886 -41.355 1.00 53.00 97 ASP A O 1
ATOM 799 N N . ASP A 1 98 ? 45.639 7.500 -43.182 1.00 47.38 98 ASP A N 1
ATOM 800 C CA . ASP A 1 98 ? 46.731 7.060 -44.065 1.00 47.38 98 ASP A CA 1
ATOM 801 C C . ASP A 1 98 ? 47.476 8.273 -44.656 1.00 47.38 98 ASP A C 1
ATOM 803 O O . ASP A 1 98 ? 47.904 8.282 -45.807 1.00 47.38 98 ASP A O 1
ATOM 807 N N . HIS A 1 99 ? 47.599 9.357 -43.883 1.00 49.12 99 HIS A N 1
ATOM 808 C CA . HIS A 1 99 ? 48.264 10.581 -44.325 1.00 49.12 99 HIS A CA 1
ATOM 809 C C . HIS A 1 99 ? 49.740 10.657 -43.889 1.00 49.12 99 HIS A C 1
ATOM 811 O O . HIS A 1 99 ? 50.409 11.652 -44.161 1.00 49.12 99 HIS A O 1
ATOM 817 N N . ASN A 1 100 ? 50.293 9.602 -43.277 1.00 48.22 100 ASN A N 1
ATOM 818 C CA . ASN A 1 100 ? 51.672 9.602 -42.762 1.00 48.22 100 ASN A CA 1
ATOM 819 C C . ASN A 1 100 ? 52.654 8.640 -43.464 1.00 48.22 100 ASN A C 1
ATOM 821 O O . ASN A 1 100 ? 53.759 8.447 -42.960 1.00 48.22 100 ASN A O 1
ATOM 825 N N . MET A 1 101 ? 52.303 8.039 -44.610 1.00 49.19 101 MET A N 1
ATOM 826 C CA . MET A 1 101 ? 53.148 7.019 -45.270 1.00 49.19 101 MET A CA 1
ATOM 827 C C . MET A 1 101 ? 53.660 7.382 -46.682 1.00 49.19 101 MET A C 1
ATOM 829 O O . MET A 1 101 ? 54.322 6.553 -47.298 1.00 49.19 101 MET A O 1
ATOM 833 N N . LEU A 1 102 ? 53.430 8.597 -47.204 1.00 49.59 102 LEU A N 1
ATOM 834 C CA . LEU A 1 102 ? 53.839 8.972 -48.577 1.00 49.59 102 LEU A CA 1
ATOM 835 C C . LEU A 1 102 ? 54.636 10.288 -48.689 1.00 49.59 102 LEU A C 1
ATOM 837 O O . LEU A 1 102 ? 54.570 10.957 -49.714 1.00 49.59 102 LEU A O 1
ATOM 841 N N . GLU A 1 103 ? 55.426 10.662 -47.677 1.00 47.34 103 GLU A N 1
ATOM 842 C CA . GLU A 1 103 ? 56.406 11.762 -47.812 1.00 47.34 103 GLU A CA 1
ATOM 843 C C . GLU A 1 103 ? 57.849 11.310 -47.540 1.00 47.34 103 GLU A C 1
ATOM 845 O O . GLU A 1 103 ? 58.665 12.064 -47.032 1.00 47.34 103 GLU A O 1
ATOM 850 N N . ASN A 1 104 ? 58.185 10.057 -47.857 1.00 49.91 104 ASN A N 1
ATOM 851 C CA . ASN A 1 104 ? 59.574 9.593 -47.924 1.00 49.91 104 ASN A CA 1
ATOM 852 C C . ASN A 1 104 ? 59.679 8.495 -48.990 1.00 49.91 104 ASN A C 1
ATOM 854 O O . ASN A 1 104 ? 59.466 7.321 -48.697 1.00 49.91 104 ASN A O 1
ATOM 858 N N . GLY A 1 105 ? 59.955 8.881 -50.237 1.00 45.09 105 GLY A N 1
ATOM 859 C CA . GLY A 1 105 ? 60.090 7.938 -51.347 1.00 45.09 105 GLY A CA 1
ATOM 860 C C . GLY A 1 105 ? 60.433 8.614 -52.671 1.00 45.09 105 GLY A C 1
ATOM 861 O O . GLY A 1 105 ? 59.580 8.744 -53.538 1.00 45.09 105 GLY A O 1
ATOM 862 N N . ASP A 1 106 ? 61.690 9.040 -52.784 1.00 47.66 106 ASP A N 1
ATOM 863 C CA . ASP A 1 106 ? 62.505 8.942 -53.999 1.00 47.66 106 ASP A CA 1
ATOM 864 C C . ASP A 1 106 ? 61.990 9.594 -55.298 1.00 47.66 106 ASP A C 1
ATOM 866 O O . ASP A 1 106 ? 61.421 8.948 -56.176 1.00 47.66 106 ASP A O 1
ATOM 870 N N . VAL A 1 107 ? 62.359 10.864 -55.500 1.00 42.91 107 VAL A N 1
ATOM 871 C CA . VAL A 1 107 ? 62.554 11.409 -56.854 1.00 42.91 107 VAL A CA 1
ATOM 872 C C . VAL A 1 107 ? 64.000 11.117 -57.269 1.00 42.91 107 VAL A C 1
ATOM 874 O O . VAL A 1 107 ? 64.901 11.905 -56.986 1.00 42.91 107 VAL A O 1
ATOM 877 N N . TYR A 1 108 ? 64.216 9.972 -57.921 1.00 43.03 108 TYR A N 1
ATOM 878 C CA . TYR A 1 108 ? 65.395 9.723 -58.756 1.00 43.03 108 TYR A CA 1
ATOM 879 C C . TYR A 1 108 ? 65.014 9.838 -60.239 1.00 43.03 108 TYR A C 1
ATOM 881 O O . TYR A 1 108 ? 64.135 9.125 -60.716 1.00 43.03 108 TYR A O 1
ATOM 889 N N . ASP A 1 109 ? 65.728 10.743 -60.909 1.00 47.12 109 ASP A N 1
ATOM 890 C CA . ASP A 1 109 ? 66.137 10.793 -62.318 1.00 47.12 109 ASP A CA 1
ATOM 891 C C . ASP A 1 109 ? 65.125 10.581 -63.460 1.00 47.12 109 ASP A C 1
ATOM 893 O O . ASP A 1 109 ? 64.680 9.469 -63.754 1.00 47.12 109 ASP A O 1
ATOM 897 N N . GLN A 1 110 ? 64.969 11.648 -64.259 1.00 38.97 110 GLN A N 1
ATOM 898 C CA . GLN A 1 110 ? 65.196 11.585 -65.710 1.00 38.97 110 GLN A CA 1
ATOM 899 C C . GLN A 1 110 ? 65.695 12.921 -66.270 1.00 38.97 110 GLN A C 1
ATOM 901 O O . GLN A 1 110 ? 65.129 13.970 -65.888 1.00 38.97 110 GLN A O 1
#

Organism: NCBI:txid205694